Protein AF-W7QD74-F1 (afdb_monomer)

Secondary structure (DSSP, 8-state):
-GGGGGGGBSS----TTS--HHHHHHHHHTTS-EEEEHHHHHTTT--GGGBPTTEEEE-HHHHHHHHHT-S-----

Mean predicted aligned error: 2.1 Å

Radius of gyration: 12.94 Å; Cα contacts (8 Å, |Δi|>4): 85; chains: 1; bounding box: 27×31×33 Å

Structure (mmCIF, N/CA/C/O backbone):
data_AF-W7QD74-F1
#
_entry.id   AF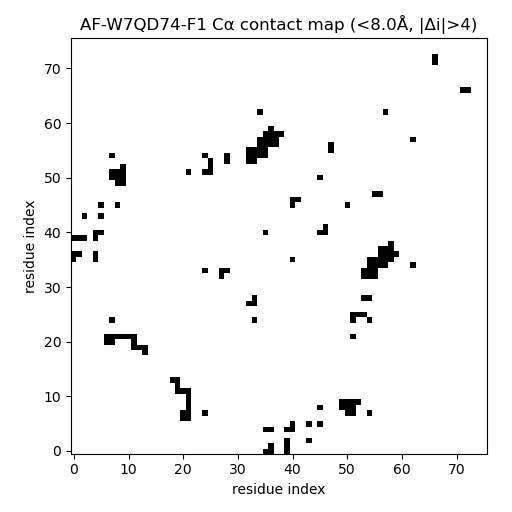-W7QD74-F1
#
loo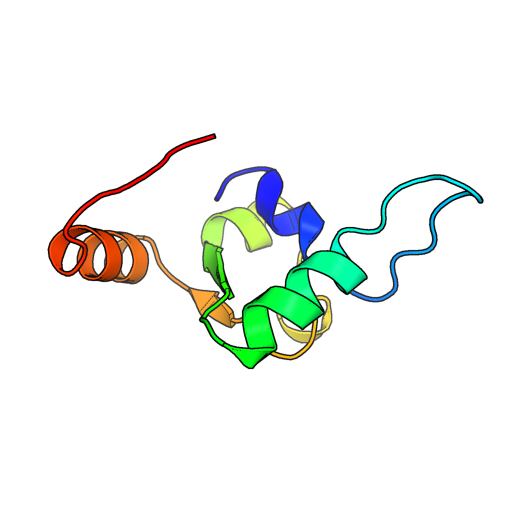p_
_atom_site.group_PDB
_atom_site.id
_atom_site.type_symbol
_atom_site.label_atom_id
_atom_site.label_alt_id
_atom_site.label_comp_id
_atom_site.label_asym_id
_atom_site.label_entity_id
_atom_site.label_seq_id
_atom_site.pdbx_PDB_ins_code
_atom_site.Cartn_x
_atom_site.Cartn_y
_atom_site.Cartn_z
_atom_site.occupancy
_atom_site.B_iso_or_equiv
_atom_site.auth_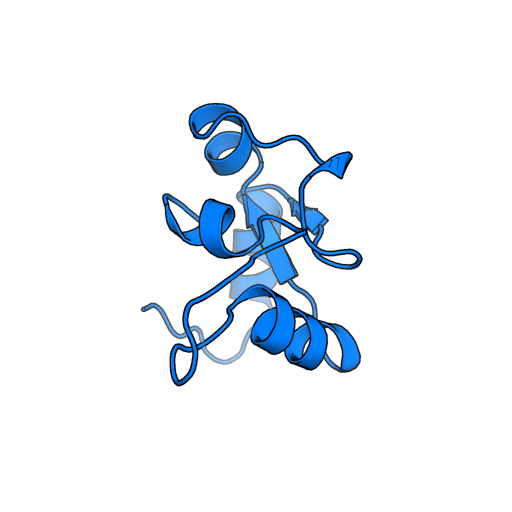seq_id
_atom_site.auth_comp_id
_atom_site.auth_asym_id
_atom_site.auth_atom_id
_atom_site.pdbx_PDB_model_num
ATOM 1 N N . MET A 1 1 ? 4.238 -1.136 5.011 1.00 95.44 1 MET A N 1
ATOM 2 C CA . MET A 1 1 ? 5.507 -0.419 5.300 1.00 95.44 1 MET A CA 1
ATOM 3 C C . MET A 1 1 ? 6.680 -1.226 4.767 1.00 95.44 1 MET A C 1
ATOM 5 O O . MET A 1 1 ? 6.461 -2.361 4.363 1.00 95.44 1 MET A O 1
ATOM 9 N N . GLY A 1 2 ? 7.896 -0.673 4.782 1.00 97.38 2 GLY A N 1
ATOM 10 C CA . GLY A 1 2 ? 9.103 -1.398 4.373 1.00 97.38 2 GLY A CA 1
ATOM 11 C C . GLY A 1 2 ? 8.972 -1.973 2.964 1.00 97.38 2 GLY A C 1
ATOM 12 O O . GLY A 1 2 ? 8.363 -1.342 2.104 1.00 97.38 2 GLY A O 1
ATOM 13 N N . ASP A 1 3 ? 9.495 -3.182 2.748 1.00 98.12 3 ASP A N 1
ATOM 14 C CA . ASP A 1 3 ? 9.456 -3.880 1.452 1.00 98.12 3 ASP A CA 1
ATOM 15 C C . ASP A 1 3 ? 8.059 -4.239 0.965 1.00 98.12 3 ASP A C 1
ATOM 17 O O . ASP A 1 3 ? 7.834 -4.338 -0.242 1.00 98.12 3 ASP A O 1
ATOM 21 N N . ALA A 1 4 ? 7.085 -4.316 1.871 1.00 97.94 4 ALA A N 1
ATOM 22 C CA . ALA A 1 4 ? 5.720 -4.675 1.514 1.00 97.94 4 ALA A CA 1
ATOM 23 C C . ALA A 1 4 ? 5.051 -3.668 0.558 1.00 97.94 4 ALA A C 1
ATOM 25 O O . ALA A 1 4 ? 4.105 -4.042 -0.132 1.00 97.94 4 ALA A O 1
ATOM 26 N N . VAL A 1 5 ? 5.534 -2.418 0.461 1.00 98.38 5 VAL A N 1
ATOM 27 C CA . VAL A 1 5 ? 4.970 -1.438 -0.493 1.00 98.38 5 VAL A CA 1
ATOM 28 C C . VAL A 1 5 ? 5.137 -1.879 -1.952 1.00 98.38 5 VAL A C 1
ATOM 30 O O . VAL A 1 5 ? 4.255 -1.621 -2.766 1.00 98.38 5 VAL A O 1
ATOM 33 N N . SER A 1 6 ? 6.196 -2.631 -2.275 1.00 97.75 6 SER A N 1
ATOM 34 C CA . SER A 1 6 ? 6.399 -3.200 -3.616 1.00 97.75 6 SER A CA 1
ATOM 35 C C . SER A 1 6 ? 5.350 -4.253 -3.968 1.00 97.75 6 SER A C 1
ATOM 37 O O . SER A 1 6 ? 5.032 -4.440 -5.141 1.00 97.75 6 SER A O 1
ATOM 39 N N . GLY A 1 7 ? 4.733 -4.883 -2.962 1.0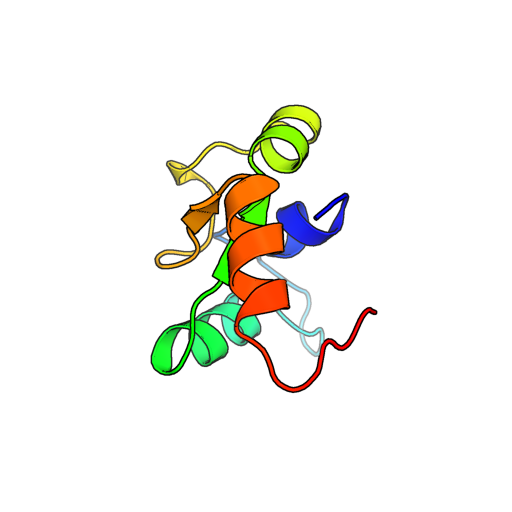0 97.56 7 GLY A N 1
ATOM 40 C CA . GLY A 1 7 ? 3.598 -5.786 -3.151 1.00 97.56 7 GLY A CA 1
ATOM 41 C C . GLY A 1 7 ? 2.367 -5.102 -3.753 1.00 97.56 7 GLY A C 1
ATOM 42 O O . GLY A 1 7 ? 1.508 -5.792 -4.302 1.00 97.56 7 GLY A O 1
ATOM 43 N N . ALA A 1 8 ? 2.293 -3.769 -3.705 1.00 98.19 8 ALA A N 1
ATOM 44 C CA . ALA A 1 8 ? 1.233 -2.969 -4.309 1.00 98.19 8 ALA A CA 1
ATOM 45 C C . ALA A 1 8 ? 1.587 -2.409 -5.697 1.00 98.19 8 ALA A C 1
ATOM 47 O O . ALA A 1 8 ? 0.812 -1.621 -6.233 1.00 98.19 8 ALA A O 1
ATOM 48 N N . LYS A 1 9 ? 2.715 -2.799 -6.308 1.00 98.19 9 LYS A N 1
ATOM 49 C CA . LYS A 1 9 ? 3.043 -2.423 -7.694 1.00 98.19 9 LYS A CA 1
ATOM 50 C C . LYS A 1 9 ? 1.946 -2.928 -8.639 1.00 98.19 9 LYS A C 1
ATOM 52 O O . LYS A 1 9 ? 1.591 -4.103 -8.579 1.00 98.19 9 LYS A O 1
ATOM 57 N N . ALA A 1 10 ? 1.416 -2.059 -9.494 1.00 98.12 10 ALA A N 1
ATOM 58 C CA . ALA A 1 10 ? 0.426 -2.417 -10.506 1.00 98.12 10 ALA A CA 1
ATOM 59 C C . ALA A 1 10 ? 1.065 -3.108 -11.721 1.00 98.12 10 ALA A C 1
ATOM 61 O O . ALA A 1 10 ? 2.239 -2.901 -12.036 1.00 98.12 10 ALA A O 1
ATOM 62 N N . GLY A 1 11 ? 0.264 -3.900 -12.436 1.00 97.56 11 GLY A N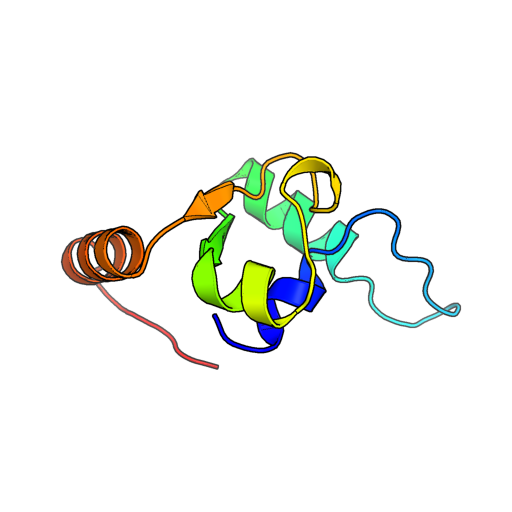 1
ATOM 63 C CA . GLY A 1 11 ? 0.684 -4.607 -13.644 1.00 97.56 11 GLY A CA 1
ATOM 64 C C . GLY A 1 11 ? 1.442 -5.904 -13.360 1.00 97.56 11 GLY A C 1
ATOM 65 O O . GLY A 1 11 ? 2.223 -6.348 -14.204 1.00 97.56 11 GLY A O 1
ATOM 66 N N . GLN A 1 12 ? 1.234 -6.522 -12.194 1.00 97.75 12 GLN A N 1
ATOM 67 C CA . GLN A 1 12 ? 1.943 -7.747 -11.831 1.00 97.75 12 GLN A CA 1
ATOM 68 C C . GLN A 1 12 ? 1.556 -8.905 -12.748 1.00 97.75 12 GLN A C 1
ATOM 70 O O . GLN A 1 12 ? 0.399 -9.333 -12.794 1.00 97.75 12 GLN A O 1
ATOM 75 N N . LYS A 1 13 ? 2.563 -9.465 -13.420 1.00 97.31 13 LYS A N 1
ATOM 76 C CA . LYS A 1 13 ? 2.478 -10.727 -14.155 1.00 97.31 13 LYS A CA 1
ATOM 77 C C . LYS A 1 13 ? 3.217 -11.791 -13.358 1.00 97.31 13 LYS A C 1
ATOM 79 O O . LYS A 1 13 ? 4.405 -11.648 -13.092 1.00 97.31 13 LYS A O 1
ATOM 84 N N . THR A 1 14 ? 2.502 -12.836 -12.969 1.00 96.25 14 THR A N 1
ATOM 85 C CA . THR A 1 14 ? 3.025 -13.934 -12.151 1.00 96.25 14 THR A CA 1
ATOM 86 C C . THR A 1 14 ? 2.954 -15.240 -12.943 1.00 96.25 14 THR A C 1
ATOM 88 O O . THR A 1 14 ? 2.075 -15.352 -13.800 1.00 96.25 14 THR A O 1
ATOM 91 N N . PRO A 1 15 ? 3.838 -16.222 -12.682 1.00 97.50 15 PRO A N 1
ATOM 92 C CA . PRO A 1 15 ? 3.726 -17.551 -13.278 1.00 97.50 15 PRO A CA 1
ATOM 93 C C . PRO A 1 15 ? 2.382 -18.216 -12.966 1.00 97.50 15 PRO A C 1
ATOM 95 O O . PRO A 1 15 ? 1.738 -17.898 -11.960 1.00 97.50 15 PRO A O 1
ATOM 98 N N . ASP A 1 16 ? 1.987 -19.173 -13.800 1.00 94.19 16 ASP A N 1
ATOM 99 C CA . ASP A 1 16 ? 0.777 -19.957 -13.566 1.00 94.19 16 ASP A CA 1
ATOM 100 C C . ASP A 1 16 ? 0.859 -20.716 -12.234 1.00 94.19 16 ASP A C 1
ATOM 102 O O . ASP A 1 16 ? 1.894 -21.269 -11.864 1.00 94.19 16 ASP A O 1
ATOM 106 N N . GLY A 1 17 ? -0.242 -20.700 -11.482 1.00 93.81 17 GLY A N 1
ATOM 107 C CA . GLY A 1 17 ? -0.322 -21.292 -10.143 1.00 93.81 17 GLY A CA 1
ATOM 108 C C . GLY A 1 17 ? 0.297 -20.450 -9.019 1.00 93.81 17 GLY A C 1
ATOM 109 O O . GLY A 1 17 ? 0.078 -20.766 -7.851 1.00 93.81 17 GLY A O 1
ATOM 110 N N . PHE A 1 18 ? 1.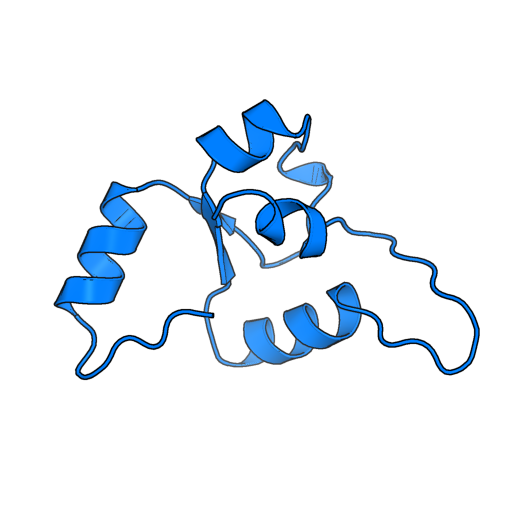010 -19.361 -9.327 1.00 97.44 18 PHE A N 1
ATOM 111 C CA . PHE A 1 18 ? 1.532 -18.449 -8.309 1.00 97.44 18 PHE A CA 1
ATOM 112 C C . PHE A 1 18 ? 0.475 -17.425 -7.873 1.00 97.44 18 PHE A C 1
ATOM 114 O O . PHE A 1 18 ? -0.414 -17.040 -8.640 1.00 97.44 18 PHE A O 1
ATOM 121 N N . TYR A 1 19 ? 0.563 -16.960 -6.627 1.00 96.25 19 TYR A N 1
ATOM 122 C CA . TYR A 1 19 ? -0.337 -15.921 -6.136 1.00 96.25 19 TYR A CA 1
ATOM 123 C C . TYR A 1 19 ? 0.003 -14.558 -6.747 1.00 96.25 19 TYR A C 1
ATOM 125 O O . TYR A 1 19 ? 1.138 -14.286 -7.123 1.00 96.25 19 TYR A O 1
ATOM 133 N N . ASN A 1 20 ? -0.991 -13.676 -6.820 1.00 97.56 20 ASN A N 1
ATOM 134 C CA . ASN A 1 20 ? -0.836 -12.334 -7.367 1.00 97.56 20 ASN A CA 1
ATOM 135 C C . ASN A 1 20 ? -1.321 -11.319 -6.329 1.00 97.56 20 ASN A C 1
ATOM 137 O O . ASN A 1 20 ? -2.519 -11.275 -6.021 1.00 97.56 20 ASN A O 1
ATOM 141 N N . THR A 1 21 ? -0.401 -10.532 -5.765 1.00 97.69 21 THR A N 1
ATOM 142 C CA . THR A 1 21 ? -0.742 -9.618 -4.667 1.00 97.69 21 THR A CA 1
ATOM 143 C C . THR A 1 21 ? -1.576 -8.445 -5.150 1.00 97.69 21 THR A C 1
ATOM 145 O O . THR A 1 21 ? -2.461 -8.019 -4.419 1.00 97.69 21 THR A O 1
ATOM 148 N N . GLU A 1 22 ? -1.407 -7.984 -6.393 1.00 97.75 22 GLU A N 1
ATOM 149 C CA . GLU A 1 22 ? -2.292 -6.969 -6.979 1.00 97.75 22 GLU A CA 1
ATOM 150 C C . GLU A 1 22 ? -3.763 -7.428 -6.963 1.00 97.75 22 GLU A C 1
ATOM 152 O O . GLU A 1 22 ? -4.646 -6.680 -6.539 1.00 97.75 22 GLU A O 1
ATOM 157 N N . ARG A 1 23 ? -4.050 -8.676 -7.362 1.00 97.00 23 ARG A N 1
ATOM 158 C CA . ARG A 1 23 ? -5.415 -9.236 -7.302 1.00 97.00 23 ARG A CA 1
ATOM 159 C C . ARG A 1 23 ? -5.929 -9.352 -5.868 1.00 97.00 23 ARG A C 1
ATOM 161 O O . ARG A 1 23 ? -7.114 -9.126 -5.631 1.00 97.00 23 ARG A O 1
ATOM 168 N N . MET A 1 24 ? -5.065 -9.714 -4.922 1.00 97.56 24 MET A N 1
ATOM 169 C CA . MET A 1 24 ? -5.422 -9.799 -3.502 1.00 97.56 24 MET A CA 1
ATOM 170 C C . MET A 1 24 ? -5.742 -8.415 -2.921 1.00 97.56 24 MET A C 1
ATOM 172 O O . MET A 1 24 ? -6.790 -8.244 -2.303 1.00 97.56 24 MET A O 1
ATOM 176 N N . ILE A 1 25 ? -4.906 -7.412 -3.197 1.00 98.06 25 ILE A N 1
ATOM 177 C CA . ILE A 1 25 ? -5.082 -6.017 -2.768 1.00 98.06 25 ILE A CA 1
ATOM 178 C C . ILE A 1 25 ? -6.376 -5.429 -3.335 1.00 98.06 25 ILE A C 1
ATOM 180 O O . ILE A 1 25 ? -7.152 -4.844 -2.582 1.00 98.06 25 ILE A O 1
ATOM 184 N N . LYS A 1 26 ? -6.682 -5.663 -4.621 1.00 97.50 26 LYS A N 1
ATOM 185 C CA . LYS A 1 26 ? -7.954 -5.228 -5.231 1.00 97.50 26 LYS A CA 1
ATOM 186 C C . LYS A 1 26 ? -9.175 -5.732 -4.462 1.00 97.50 26 LYS A C 1
ATOM 188 O O . LYS A 1 26 ? -10.152 -5.003 -4.346 1.00 97.50 26 LYS A O 1
ATOM 193 N N . ARG A 1 27 ? -9.130 -6.948 -3.900 1.00 97.31 27 ARG A N 1
ATOM 194 C CA . ARG A 1 27 ? -10.225 -7.467 -3.059 1.00 97.31 27 ARG A CA 1
ATOM 195 C C . ARG A 1 27 ? -10.331 -6.717 -1.733 1.00 97.31 27 ARG A C 1
ATOM 197 O O . ARG A 1 27 ? -11.447 -6.418 -1.323 1.00 97.31 27 ARG A O 1
ATOM 204 N N . VAL A 1 28 ? -9.210 -6.386 -1.091 1.00 97.19 28 VAL A N 1
ATOM 205 C CA . VAL A 1 28 ? -9.202 -5.605 0.160 1.00 97.19 28 VAL A CA 1
ATOM 206 C C . VAL A 1 28 ? -9.795 -4.213 -0.063 1.00 97.19 28 VAL A C 1
ATOM 208 O O . VAL A 1 28 ? -10.672 -3.806 0.694 1.00 97.19 28 VAL A O 1
ATOM 211 N N . ILE A 1 29 ? -9.404 -3.537 -1.147 1.00 97.50 29 ILE A N 1
ATOM 212 C CA . ILE A 1 29 ? -9.869 -2.182 -1.497 1.00 97.50 29 ILE A CA 1
ATOM 213 C C . ILE A 1 29 ? -11.401 -2.096 -1.603 1.00 97.50 29 ILE A C 1
ATOM 215 O O . ILE A 1 29 ? -11.985 -1.066 -1.287 1.00 97.50 29 ILE A O 1
ATOM 219 N N . THR A 1 30 ? -12.091 -3.180 -1.981 1.00 96.94 30 THR A N 1
ATOM 220 C CA . THR A 1 30 ? -13.567 -3.167 -2.066 1.00 96.94 30 THR A CA 1
ATOM 221 C C . THR A 1 30 ? -14.276 -2.939 -0.729 1.00 96.94 30 THR A C 1
ATOM 223 O O . THR A 1 30 ? -15.446 -2.562 -0.726 1.00 96.94 30 THR A O 1
ATOM 226 N N . LYS A 1 31 ? -13.609 -3.206 0.400 1.00 96.62 31 LYS A N 1
ATOM 227 C CA . LYS A 1 31 ? -14.208 -3.145 1.746 1.00 96.62 31 LYS A CA 1
ATOM 228 C C . LYS A 1 31 ? -13.338 -2.428 2.776 1.00 96.62 31 LYS A C 1
ATOM 230 O O . LYS A 1 31 ? -13.730 -2.339 3.935 1.00 96.62 31 LYS A O 1
ATOM 235 N N . GLY A 1 32 ? -12.159 -1.964 2.390 1.00 96.25 32 GLY A N 1
ATOM 236 C CA . GLY A 1 32 ? -11.177 -1.416 3.310 1.00 96.25 32 GLY A CA 1
ATOM 23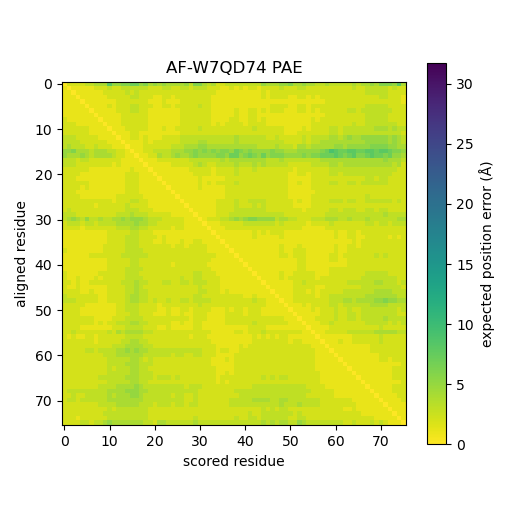7 C C . GLY A 1 32 ? -10.172 -0.524 2.605 1.00 96.25 32 GLY A C 1
ATOM 238 O O . GLY A 1 32 ? -10.198 -0.358 1.388 1.00 96.25 32 GLY A O 1
ATOM 239 N N . ARG A 1 33 ? -9.275 0.055 3.399 1.00 97.06 33 ARG A N 1
ATOM 240 C CA . ARG A 1 33 ? -8.241 0.976 2.927 1.00 97.06 33 ARG A CA 1
ATOM 241 C C . ARG A 1 33 ? -6.900 0.262 2.857 1.00 97.06 33 ARG A C 1
ATOM 243 O O . ARG A 1 33 ? -6.572 -0.536 3.734 1.00 97.06 33 ARG A O 1
ATOM 250 N N . VAL A 1 34 ? -6.117 0.572 1.829 1.00 98.12 34 VAL A N 1
ATOM 251 C CA . VAL A 1 34 ? -4.745 0.079 1.674 1.00 98.12 34 VAL A CA 1
ATOM 252 C C . VAL A 1 34 ? -3.819 1.283 1.657 1.00 98.12 34 VAL A C 1
ATOM 254 O O . VAL A 1 34 ? -3.756 2.007 0.669 1.00 98.12 34 VAL A O 1
ATOM 257 N N . LEU A 1 35 ? -3.121 1.496 2.771 1.00 98.25 35 LEU A N 1
ATOM 258 C CA . LEU A 1 35 ? -2.220 2.628 2.961 1.00 98.25 35 LEU A CA 1
ATOM 259 C C . LEU A 1 35 ? -0.767 2.188 2.766 1.00 98.25 35 LEU A C 1
ATOM 261 O O . LEU A 1 35 ? -0.292 1.230 3.383 1.00 98.25 35 LEU A O 1
ATOM 265 N N . LEU A 1 36 ? -0.047 2.901 1.907 1.00 98.50 36 LEU A N 1
ATOM 266 C CA . LEU A 1 36 ? 1.348 2.651 1.574 1.00 98.50 36 LEU A CA 1
ATOM 267 C C . LEU A 1 36 ? 2.208 3.758 2.175 1.00 98.50 36 LEU A C 1
ATOM 269 O O . LEU A 1 36 ? 2.036 4.927 1.858 1.00 98.50 36 LEU A O 1
ATOM 273 N N . CYS A 1 37 ? 3.155 3.402 3.042 1.00 98.38 37 CYS A N 1
ATOM 274 C CA . CYS A 1 37 ? 4.067 4.386 3.622 1.00 98.38 37 CYS A CA 1
ATOM 275 C C . CYS A 1 37 ? 4.888 5.070 2.514 1.00 98.38 37 CYS A C 1
ATOM 277 O O . CYS A 1 37 ? 5.674 4.407 1.834 1.00 98.38 37 CYS A O 1
ATOM 279 N N . GLY A 1 38 ? 4.716 6.384 2.351 1.00 98.38 38 GLY A N 1
ATOM 280 C CA . GLY A 1 38 ? 5.299 7.161 1.258 1.00 98.38 38 GLY A CA 1
ATOM 281 C C . GLY A 1 38 ? 6.824 7.146 1.257 1.00 98.38 38 GLY A C 1
ATOM 282 O O . GLY A 1 38 ? 7.428 6.853 0.233 1.00 98.38 38 GLY A O 1
ATOM 283 N N . THR A 1 39 ? 7.463 7.309 2.417 1.00 98.31 39 THR A N 1
ATOM 284 C CA . THR A 1 39 ? 8.933 7.225 2.510 1.00 98.31 39 THR A CA 1
ATOM 285 C C . THR A 1 39 ? 9.457 5.837 2.133 1.00 98.31 39 THR A C 1
ATOM 287 O O . THR A 1 39 ? 10.528 5.708 1.544 1.00 98.31 39 THR A O 1
ATOM 290 N N . CYS A 1 40 ? 8.689 4.779 2.416 1.00 98.56 40 CYS A N 1
ATOM 291 C CA . CYS A 1 40 ? 9.038 3.425 1.991 1.00 98.56 40 CYS A CA 1
ATOM 292 C C . CYS A 1 40 ? 8.883 3.247 0.476 1.00 98.56 40 CYS A C 1
ATOM 294 O O . CYS A 1 40 ? 9.687 2.522 -0.112 1.00 98.56 40 CYS A O 1
ATOM 296 N N . MET A 1 41 ? 7.870 3.877 -0.133 1.00 98.56 41 MET A N 1
ATOM 297 C CA . MET A 1 41 ? 7.685 3.907 -1.588 1.00 98.56 41 MET A CA 1
ATOM 298 C C . MET A 1 41 ? 8.843 4.636 -2.268 1.00 98.56 41 MET A C 1
ATOM 300 O O . MET A 1 41 ? 9.433 4.083 -3.192 1.00 98.56 41 MET A O 1
ATOM 304 N N . ASP A 1 42 ? 9.225 5.811 -1.762 1.00 98.38 42 ASP A N 1
ATOM 305 C CA . ASP A 1 42 ? 10.343 6.600 -2.293 1.00 98.38 42 ASP A CA 1
ATOM 306 C C . ASP A 1 42 ? 11.650 5.804 -2.233 1.00 98.38 42 ASP A C 1
ATOM 308 O O . ASP A 1 42 ? 12.361 5.689 -3.229 1.00 98.38 42 ASP A O 1
ATOM 312 N N . ALA A 1 43 ? 11.913 5.142 -1.101 1.00 98.31 43 ALA A N 1
ATOM 313 C CA . ALA A 1 43 ? 13.076 4.270 -0.932 1.00 98.31 43 ALA A CA 1
ATOM 314 C C . ALA A 1 43 ? 13.098 3.060 -1.891 1.00 98.31 43 ALA A C 1
ATOM 316 O O . ALA A 1 43 ? 14.147 2.447 -2.075 1.00 98.31 43 ALA A O 1
ATOM 317 N N . ARG A 1 44 ? 11.956 2.700 -2.492 1.00 98.06 44 ARG A N 1
ATOM 318 C CA . ARG A 1 44 ? 11.809 1.609 -3.477 1.00 98.06 44 ARG A CA 1
ATOM 319 C C . ARG A 1 44 ? 11.579 2.105 -4.898 1.00 98.06 44 ARG A C 1
ATOM 321 O O . ARG A 1 44 ? 11.340 1.289 -5.783 1.00 98.06 44 ARG A O 1
ATOM 328 N N . GLY A 1 45 ? 11.660 3.417 -5.116 1.00 97.88 45 GLY A N 1
ATOM 329 C CA . GLY A 1 45 ? 11.453 4.030 -6.423 1.00 97.88 45 GLY A CA 1
ATOM 330 C C . GLY A 1 45 ? 10.037 3.838 -6.967 1.00 97.88 45 GLY A C 1
ATOM 331 O O . GLY A 1 45 ? 9.880 3.654 -8.167 1.00 97.88 45 GLY A O 1
ATOM 332 N N . LEU A 1 46 ? 9.018 3.833 -6.099 1.00 98.19 46 LEU A N 1
ATOM 333 C CA . LEU A 1 46 ? 7.615 3.695 -6.496 1.00 98.19 46 LEU A CA 1
ATOM 334 C C . LEU A 1 46 ? 6.901 5.045 -6.480 1.00 98.19 46 LEU A C 1
ATOM 336 O O . LEU A 1 46 ? 6.819 5.710 -5.444 1.00 98.19 46 LEU A O 1
ATOM 340 N N . THR A 1 47 ? 6.314 5.408 -7.615 1.00 97.88 47 THR A N 1
ATOM 341 C CA . THR A 1 47 ? 5.433 6.576 -7.728 1.00 97.88 47 THR A CA 1
ATOM 342 C C . THR A 1 47 ? 3.962 6.207 -7.513 1.00 97.88 47 THR A C 1
ATOM 344 O O . THR A 1 47 ? 3.567 5.041 -7.563 1.00 97.88 47 THR A O 1
ATOM 347 N N . ASP A 1 48 ? 3.118 7.213 -7.295 1.00 96.88 48 ASP A N 1
ATOM 348 C CA . ASP A 1 48 ? 1.682 7.013 -7.050 1.00 96.88 48 ASP A CA 1
ATOM 349 C C . ASP A 1 48 ? 0.955 6.441 -8.276 1.00 96.88 48 ASP A C 1
ATOM 351 O O . ASP A 1 48 ? 0.007 5.673 -8.143 1.00 96.88 48 ASP A O 1
ATOM 355 N N . GLY A 1 49 ? 1.430 6.754 -9.486 1.00 97.12 49 GLY A N 1
ATOM 356 C CA . GLY A 1 49 ? 0.885 6.202 -10.733 1.00 97.12 49 GLY A CA 1
ATOM 357 C C . GLY A 1 49 ? 1.261 4.739 -10.980 1.00 97.12 49 GLY A C 1
ATOM 358 O O . GLY A 1 49 ? 0.775 4.121 -11.925 1.00 97.12 49 GLY A O 1
ATOM 359 N N . GLU A 1 50 ? 2.140 4.177 -10.154 1.00 97.62 50 GLU A N 1
ATOM 360 C CA . GLU A 1 50 ? 2.676 2.832 -10.320 1.00 97.62 50 GLU A CA 1
ATOM 361 C C . GLU A 1 50 ? 2.063 1.802 -9.376 1.00 97.62 50 GLU A C 1
ATOM 363 O O . GLU A 1 50 ? 2.383 0.616 -9.495 1.00 97.62 50 GLU A O 1
ATOM 368 N N . VAL A 1 51 ? 1.195 2.219 -8.455 1.00 98.25 51 VAL A N 1
ATOM 369 C CA . VAL A 1 51 ? 0.552 1.327 -7.487 1.00 98.25 51 VAL A CA 1
ATOM 370 C C . VAL A 1 51 ? -0.861 0.933 -7.914 1.00 98.25 51 VAL A C 1
ATOM 372 O O . VAL A 1 51 ? -1.470 1.548 -8.789 1.00 98.25 51 VAL A O 1
ATOM 375 N N . VAL A 1 52 ? -1.382 -0.146 -7.327 1.00 98.25 52 VAL A N 1
ATOM 376 C CA . VAL A 1 52 ? -2.750 -0.621 -7.579 1.00 98.25 52 VAL A CA 1
ATOM 377 C C . VAL A 1 52 ? -3.752 0.509 -7.336 1.00 98.25 52 VAL A C 1
ATOM 379 O O . VAL A 1 52 ? -3.759 1.109 -6.266 1.00 98.25 52 VAL A O 1
ATOM 382 N N . GLN A 1 53 ? -4.641 0.755 -8.302 1.00 97.25 53 GLN A N 1
ATOM 383 C CA . GLN A 1 53 ? -5.708 1.748 -8.164 1.00 97.25 53 GLN A CA 1
ATOM 384 C C . GLN A 1 53 ? -6.529 1.503 -6.888 1.00 97.25 53 GLN A C 1
ATOM 386 O O . GLN A 1 53 ? -7.070 0.413 -6.699 1.00 97.25 53 GLN A O 1
ATOM 391 N N . GLY A 1 54 ? -6.632 2.532 -6.043 1.00 97.06 54 GLY A N 1
ATOM 392 C CA . GLY A 1 54 ? -7.301 2.482 -4.739 1.00 97.06 54 GLY A CA 1
ATOM 393 C C . GLY A 1 54 ? -6.378 2.147 -3.560 1.00 97.06 54 GLY A C 1
ATOM 394 O O . GLY A 1 54 ? -6.812 2.245 -2.418 1.00 97.06 54 GLY A O 1
ATOM 395 N N . ALA A 1 55 ? -5.116 1.779 -3.806 1.00 98.06 55 ALA A N 1
ATOM 396 C CA . ALA A 1 55 ? -4.074 1.876 -2.791 1.00 98.06 55 ALA A CA 1
ATOM 397 C C . ALA A 1 55 ? -3.564 3.323 -2.738 1.00 98.06 55 ALA A C 1
ATOM 399 O O . ALA A 1 55 ? -3.363 3.957 -3.774 1.00 98.06 55 ALA A O 1
ATOM 400 N N . GLU A 1 56 ? -3.362 3.843 -1.533 1.00 96.94 56 GLU A N 1
ATOM 401 C CA . GLU A 1 56 ? -3.082 5.260 -1.298 1.00 96.94 56 GLU A CA 1
ATOM 402 C C . GLU A 1 56 ? -1.686 5.433 -0.700 1.00 96.94 56 GLU A C 1
ATOM 404 O O . GLU A 1 56 ? -1.336 4.777 0.287 1.00 96.94 56 GLU A O 1
ATOM 409 N N . ARG A 1 57 ? -0.891 6.357 -1.253 1.00 98.19 57 ARG A N 1
ATOM 410 C CA . ARG A 1 57 ? 0.301 6.865 -0.567 1.00 98.19 57 ARG A CA 1
ATOM 411 C C . ARG A 1 57 ? -0.130 7.538 0.739 1.00 98.19 57 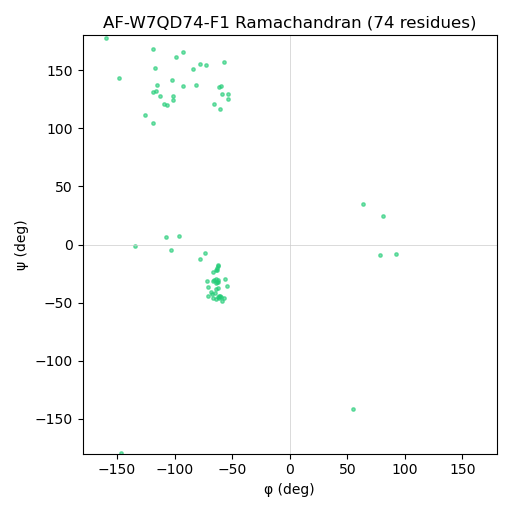ARG A C 1
ATOM 413 O O . ARG A 1 57 ? -1.092 8.295 0.778 1.00 98.19 57 ARG A O 1
ATOM 420 N N . SER A 1 58 ? 0.597 7.257 1.811 1.00 98.12 58 SER A N 1
ATOM 421 C CA . SER A 1 58 ? 0.248 7.648 3.174 1.00 98.12 58 SER A CA 1
ATOM 422 C C . SER A 1 58 ? 1.492 7.947 4.020 1.00 98.12 58 SER A C 1
ATOM 424 O O . SER A 1 58 ? 2.626 7.860 3.542 1.00 98.12 58 SER A O 1
ATOM 426 N N . THR A 1 59 ? 1.290 8.307 5.285 1.00 97.88 59 THR A N 1
ATOM 427 C CA . THR A 1 59 ? 2.339 8.728 6.224 1.00 97.88 59 THR A CA 1
ATOM 428 C C . THR A 1 59 ? 2.417 7.798 7.434 1.00 97.88 59 THR A C 1
ATOM 430 O O . THR A 1 59 ? 1.543 6.961 7.660 1.00 97.88 59 THR A O 1
ATOM 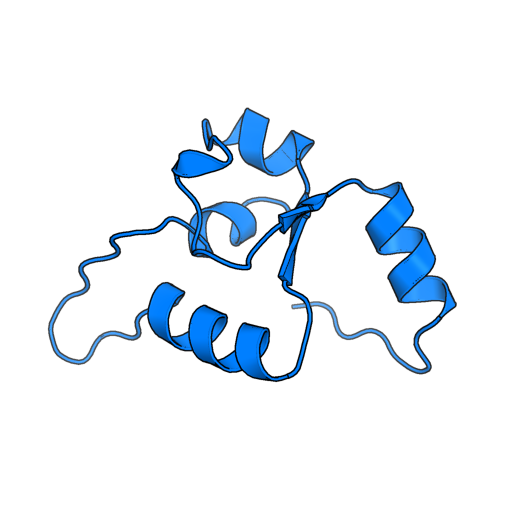433 N N . MET A 1 60 ? 3.481 7.941 8.228 1.00 96.31 60 MET A N 1
ATOM 434 C CA . MET A 1 60 ? 3.572 7.256 9.521 1.00 96.31 60 MET A CA 1
ATOM 435 C C . MET A 1 60 ? 2.528 7.772 10.518 1.00 96.31 60 MET A C 1
ATOM 437 O O . MET A 1 60 ? 2.017 6.980 11.303 1.00 96.31 60 MET A O 1
ATOM 441 N N . ASP A 1 61 ? 2.150 9.048 10.432 1.00 97.56 61 ASP A N 1
ATOM 442 C CA . ASP A 1 61 ? 1.097 9.624 11.274 1.00 97.56 61 ASP A CA 1
ATOM 443 C C . ASP A 1 61 ? -0.266 8.989 10.976 1.00 97.56 61 ASP A C 1
ATOM 445 O O . ASP A 1 61 ? -0.983 8.614 11.896 1.00 97.56 61 ASP A O 1
ATOM 449 N N . ALA A 1 62 ? -0.592 8.757 9.699 1.00 97.56 62 ALA A N 1
ATOM 450 C CA . ALA A 1 62 ? -1.829 8.073 9.317 1.00 97.56 62 ALA A CA 1
ATOM 451 C C . ALA A 1 62 ? -1.874 6.614 9.808 1.00 97.56 62 ALA A C 1
ATOM 453 O O . ALA A 1 62 ? -2.940 6.097 10.139 1.00 97.56 62 ALA A O 1
ATOM 454 N N . LEU A 1 63 ? -0.720 5.939 9.876 1.00 97.50 63 LEU A N 1
ATOM 455 C CA . LEU A 1 63 ? -0.631 4.619 10.502 1.00 97.50 63 LEU A CA 1
ATOM 456 C C . LEU A 1 63 ? -0.858 4.697 12.015 1.00 97.50 63 LEU A C 1
ATOM 458 O O . LEU A 1 63 ? -1.544 3.833 12.562 1.00 97.50 63 LEU A O 1
ATOM 462 N N . ALA A 1 64 ? -0.273 5.692 12.685 1.00 97.94 64 ALA A N 1
ATOM 463 C CA . ALA A 1 64 ? -0.457 5.899 14.116 1.00 97.94 64 ALA A CA 1
ATOM 464 C C . ALA A 1 64 ? -1.933 6.166 14.445 1.00 97.94 64 ALA A C 1
ATOM 466 O O . ALA A 1 64 ? -2.488 5.492 15.305 1.00 97.94 64 ALA A O 1
ATOM 467 N N . GLU A 1 65 ? -2.590 7.042 13.683 1.00 98.31 65 GLU A N 1
ATOM 468 C CA . GLU A 1 65 ? -4.022 7.324 13.812 1.00 98.31 65 GLU A CA 1
ATOM 469 C C . GLU A 1 65 ? -4.872 6.060 13.603 1.00 98.31 65 GLU A C 1
ATOM 471 O O . GLU A 1 65 ? -5.720 5.728 14.430 1.00 98.31 65 GLU A O 1
ATOM 476 N N . ALA A 1 66 ? -4.618 5.300 12.530 1.00 97.19 66 ALA A N 1
ATOM 477 C CA . ALA A 1 66 ? -5.347 4.059 12.268 1.00 97.19 66 ALA A CA 1
ATOM 478 C C . ALA A 1 66 ? -5.130 3.004 13.367 1.00 97.19 66 ALA A C 1
ATOM 480 O O . ALA A 1 66 ? -6.020 2.204 13.641 1.00 97.19 66 ALA A O 1
ATOM 481 N N . THR A 1 67 ? -3.948 2.999 13.986 1.00 98.00 67 THR A N 1
ATOM 482 C CA . THR A 1 67 ? -3.607 2.114 15.106 1.00 98.00 67 THR A CA 1
ATOM 483 C C . THR A 1 67 ? -4.343 2.523 16.376 1.00 98.00 67 THR A C 1
ATOM 485 O O . THR A 1 67 ? -4.888 1.661 17.056 1.00 98.00 67 THR A O 1
ATOM 488 N N . GLU A 1 68 ? -4.397 3.819 16.680 1.00 98.50 68 GLU A N 1
ATOM 489 C CA . GLU A 1 68 ? -5.114 4.358 17.839 1.00 98.50 68 GLU A CA 1
ATOM 490 C C . GLU A 1 68 ? -6.622 4.079 17.762 1.00 98.50 68 GLU A C 1
ATOM 492 O O . GLU A 1 68 ? -7.250 3.754 18.766 1.00 98.50 68 GLU A O 1
ATOM 497 N N . GLN A 1 69 ? -7.196 4.153 16.559 1.00 98.12 69 GLN A N 1
ATOM 498 C CA . GLN A 1 69 ? -8.620 3.901 16.321 1.00 98.12 69 GLN A CA 1
ATOM 499 C C . GLN A 1 69 ? -8.995 2.409 16.304 1.00 98.12 69 GLN A C 1
ATOM 501 O O . GLN A 1 69 ? -10.182 2.082 16.302 1.00 98.12 69 GLN A O 1
ATOM 506 N N . ALA A 1 70 ? -8.023 1.495 16.246 1.00 98.19 70 ALA A N 1
ATOM 507 C CA . ALA A 1 70 ? -8.282 0.068 16.107 1.00 98.19 70 ALA A CA 1
ATOM 508 C C . ALA A 1 70 ? -8.363 -0.641 17.467 1.00 98.19 70 ALA A C 1
ATOM 510 O O . ALA A 1 70 ? -7.483 -0.500 18.310 1.00 98.19 70 ALA A O 1
ATOM 511 N N . ASP A 1 71 ? -9.346 -1.530 17.638 1.00 98.62 71 ASP A N 1
ATOM 512 C CA . ASP A 1 71 ? -9.415 -2.398 18.826 1.00 98.62 71 ASP A CA 1
ATOM 513 C C . ASP A 1 71 ? -8.226 -3.371 18.913 1.00 98.62 71 ASP A C 1
ATOM 515 O O . ASP A 1 71 ? -7.842 -3.823 19.995 1.00 98.62 71 ASP A O 1
ATOM 519 N N . LYS A 1 72 ? -7.681 -3.768 17.754 1.00 98.31 72 LYS A N 1
ATOM 520 C CA . LYS A 1 72 ? -6.572 -4.719 17.625 1.00 98.31 72 LYS A CA 1
ATOM 521 C C . LYS A 1 72 ? -5.710 -4.396 16.415 1.00 98.31 72 LYS A C 1
ATOM 523 O O . LYS A 1 72 ? -6.224 -4.097 15.340 1.00 98.31 72 LYS A O 1
ATOM 528 N N . VAL A 1 73 ? -4.405 -4.599 16.571 1.00 98.00 73 VAL A N 1
ATOM 529 C CA . VAL A 1 73 ? -3.418 -4.501 15.492 1.00 98.00 73 VAL A CA 1
ATOM 530 C C . VAL A 1 73 ? -2.729 -5.846 15.306 1.00 98.00 73 VAL A C 1
ATOM 532 O O . VAL A 1 73 ? -2.281 -6.464 16.271 1.00 98.00 73 VAL A O 1
ATOM 535 N N . LEU A 1 74 ? -2.649 -6.299 14.056 1.00 98.06 74 LEU A N 1
ATOM 536 C CA . LEU A 1 74 ? -1.926 -7.505 13.657 1.00 98.06 74 LEU A CA 1
ATOM 537 C C . LEU A 1 74 ? -0.733 -7.095 12.790 1.00 98.06 74 LEU A C 1
ATOM 539 O O . LEU A 1 74 ? -0.908 -6.368 11.812 1.00 98.06 74 LEU A O 1
ATOM 543 N N . VAL A 1 75 ? 0.461 -7.565 13.147 1.00 97.44 75 VAL A N 1
ATOM 544 C CA . VAL A 1 75 ? 1.712 -7.309 12.417 1.00 97.44 75 VAL A CA 1
ATOM 545 C C . VAL A 1 75 ? 2.236 -8.631 11.861 1.00 97.44 75 VAL A C 1
ATOM 547 O O . VAL A 1 75 ? 2.199 -9.643 12.562 1.00 97.44 75 VAL A O 1
ATOM 550 N N . PHE A 1 76 ? 2.696 -8.610 10.609 1.00 94.56 76 PHE A N 1
ATOM 551 C CA . PHE A 1 76 ? 3.178 -9.762 9.844 1.00 94.56 76 PHE A CA 1
ATOM 552 C C . PHE A 1 76 ? 4.573 -9.492 9.288 1.00 94.56 76 PHE A C 1
ATOM 554 O O . PHE A 1 76 ? 4.853 -8.308 8.982 1.00 94.56 76 PHE A O 1
#

pLDDT: mean 97.56, std 0.93, range [93.81, 98.62]

Solvent-accessible surface area (backbone atoms only — not comparable to full-atom values): 4724 Å² total; per-residue (Å²): 85,59,77,60,42,64,54,37,39,50,85,78,83,64,62,90,94,55,81,54,54,48,65,52,48,54,59,47,45,77,80,47,86,43,71,29,33,39,72,39,24,56,78,67,75,52,56,83,91,45,36,35,87,73,53,39,81,38,49,71,64,59,51,51,51,56,52,71,75,40,98,73,86,86,87,133

Sequence (76 aa):
MGDAVSGAKAGQKTPDGFYNTERMIKRVITKGRVLLCGTCMDARGLTDGEVVQGAERSTMDALAEATEQADKVLVF

Nearest PDB structures (foldseek):
  1jx7-assembly1_E  TM=9.289E-01  e=3.721E-05  Escherichia coli
  2hy5-assembly1_C  TM=8.845E-01  e=1.338E-03  Allochromatium vinosum
  2pd2-assembly1_A  TM=7.949E-01  e=1.178E-01  Sulfurisphaera tokodaii str. 7
  8uja-assembly1_A  TM=7.912E-01  e=6.155E-01  Sulfurisphaera tokodaii str. 7
  1l1s-assembly1_A  TM=7.793E-01  e=5.745E-01  Methanothermobacter thermautotrophicus

Foldseek 3Di:
DAPCLVLFFPPDDDDPPDDRSLVVVVVCLVPHAAEDAQVNCVVVVHDPVGGRPRHDYDHPVVVVVVVVPDPDDDDD